Protein AF-A0A7K2Q989-F1 (afdb_monomer)

pLDDT: mean 92.11, std 7.32, range [67.88, 98.44]

Foldseek 3Di:
DCVPQQPQLPDCDRGPLVVLLVVLVCCVVVNALFGEEDEAWLPPLSVLCSCVPRSVGPYHHYACPPDDDDDDQDPDPGRVSRVVSNQVVQVVVVVVHDDDDPVDDSDD

Radius of gyration: 13.98 Å; Cα contacts (8 Å, |Δi|>4): 164; chains: 1; bounding box: 33×27×37 Å

Structure (mmCIF, N/CA/C/O backbone):
data_AF-A0A7K2Q989-F1
#
_entry.id   AF-A0A7K2Q989-F1
#
loop_
_atom_site.group_PDB
_atom_site.id
_atom_site.type_symbol
_atom_site.label_atom_id
_atom_site.label_alt_id
_atom_site.label_comp_id
_atom_site.label_asym_id
_atom_site.label_entity_id
_atom_site.label_seq_id
_atom_site.pdbx_PDB_ins_code
_atom_site.Cartn_x
_atom_site.Cartn_y
_atom_site.Cartn_z
_atom_site.occupancy
_atom_site.B_iso_or_equiv
_atom_site.auth_seq_id
_atom_site.auth_comp_id
_atom_site.auth_asym_id
_atom_site.auth_atom_id
_atom_site.pdbx_PDB_model_num
ATOM 1 N N . ASP A 1 1 ? 10.021 9.179 -4.941 1.00 69.69 1 ASP A N 1
ATOM 2 C CA . ASP A 1 1 ? 10.592 7.828 -4.830 1.00 69.69 1 ASP A CA 1
ATOM 3 C C . ASP A 1 1 ? 10.323 7.350 -3.416 1.00 69.69 1 ASP A C 1
ATOM 5 O O . ASP A 1 1 ? 10.637 8.095 -2.492 1.00 69.69 1 ASP A O 1
ATOM 9 N N . ILE A 1 2 ? 9.689 6.183 -3.274 1.00 81.81 2 ILE A N 1
ATOM 10 C CA . ILE A 1 2 ? 9.333 5.590 -1.982 1.00 81.81 2 ILE A CA 1
ATOM 11 C C . ILE A 1 2 ? 10.571 5.283 -1.133 1.00 81.81 2 ILE A C 1
ATOM 13 O O . ILE A 1 2 ? 10.470 5.260 0.083 1.00 81.81 2 ILE A O 1
ATOM 17 N N . THR A 1 3 ? 11.751 5.136 -1.744 1.00 84.56 3 THR A N 1
ATOM 18 C CA . THR A 1 3 ? 13.000 4.804 -1.040 1.00 84.56 3 THR A CA 1
ATOM 19 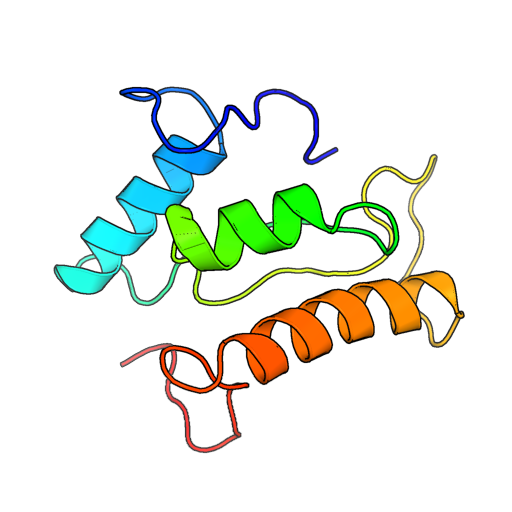C C . THR A 1 3 ? 13.507 5.924 -0.123 1.00 84.56 3 THR A C 1
ATOM 21 O O . THR A 1 3 ? 14.257 5.674 0.823 1.00 84.56 3 THR A O 1
ATOM 24 N N . LYS A 1 4 ? 13.101 7.175 -0.370 1.00 86.19 4 LYS A N 1
ATOM 25 C CA . LYS A 1 4 ? 13.608 8.351 0.346 1.00 86.19 4 LYS A CA 1
ATOM 26 C C . LYS A 1 4 ? 12.760 8.640 1.578 1.00 86.19 4 LYS A C 1
ATOM 28 O O . LYS A 1 4 ? 11.641 9.122 1.457 1.00 86.19 4 LYS A O 1
ATOM 33 N N . GLY A 1 5 ? 13.328 8.395 2.759 1.00 90.25 5 GLY A N 1
ATOM 34 C CA . GLY A 1 5 ? 12.656 8.657 4.037 1.00 90.25 5 GLY A CA 1
ATOM 35 C C . GLY A 1 5 ? 11.622 7.598 4.426 1.00 90.25 5 GLY A C 1
ATOM 36 O O . GLY A 1 5 ? 10.793 7.854 5.294 1.00 90.25 5 GLY A O 1
ATOM 37 N N . PHE A 1 6 ? 11.661 6.410 3.810 1.00 93.25 6 PHE A N 1
ATOM 38 C CA . PHE A 1 6 ? 10.694 5.350 4.100 1.00 93.25 6 PHE A CA 1
ATOM 39 C C . PHE A 1 6 ? 10.729 4.869 5.555 1.00 93.25 6 PHE A C 1
ATOM 41 O O . PHE A 1 6 ? 9.676 4.667 6.161 1.00 93.25 6 PHE A O 1
ATOM 48 N N . GLY A 1 7 ? 11.936 4.694 6.108 1.00 92.94 7 GLY A N 1
ATOM 49 C CA . GLY A 1 7 ? 12.163 4.019 7.389 1.00 92.94 7 GLY A CA 1
ATOM 50 C C . GLY A 1 7 ? 12.008 2.503 7.285 1.00 92.94 7 GLY A C 1
ATOM 51 O O . GLY A 1 7 ? 12.319 1.916 6.252 1.00 92.94 7 GLY A O 1
ATOM 52 N N . ASN A 1 8 ? 11.534 1.864 8.352 1.00 90.69 8 ASN A N 1
ATOM 53 C CA . ASN A 1 8 ? 11.306 0.421 8.437 1.00 90.69 8 ASN A CA 1
ATOM 54 C C . ASN A 1 8 ? 10.008 0.040 9.176 1.00 90.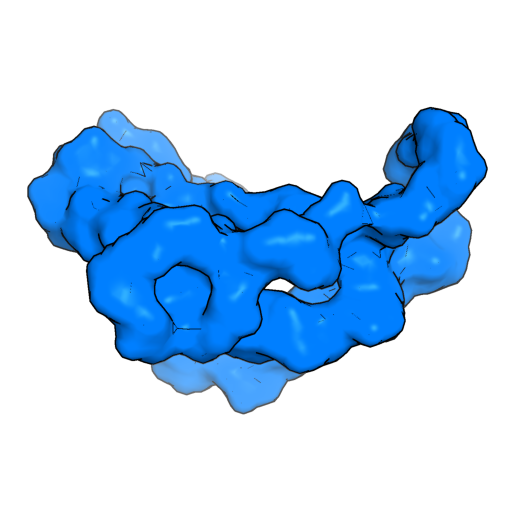69 8 ASN A C 1
ATOM 56 O O . ASN A 1 8 ? 9.783 -1.152 9.397 1.00 90.69 8 ASN A O 1
ATOM 60 N N . CYS A 1 9 ? 9.173 1.035 9.513 1.00 90.12 9 CYS A N 1
ATOM 61 C CA . CYS A 1 9 ? 7.866 0.917 10.182 1.00 90.12 9 CYS A CA 1
ATOM 62 C C . CYS A 1 9 ? 7.920 0.584 11.687 1.00 90.12 9 CYS A C 1
ATOM 64 O O . CYS A 1 9 ? 6.875 0.364 12.318 1.00 90.12 9 CYS A O 1
ATOM 66 N N . THR A 1 10 ? 9.121 0.560 12.270 1.00 88.94 10 THR A N 1
ATOM 67 C CA . THR A 1 10 ? 9.347 0.337 13.709 1.00 88.94 10 THR A CA 1
ATOM 68 C C . THR A 1 10 ? 9.899 1.571 14.422 1.00 88.94 10 THR A C 1
ATOM 70 O O . THR A 1 10 ? 9.916 1.610 15.651 1.00 88.94 10 THR A O 1
ATOM 73 N N . GLU A 1 11 ? 10.318 2.593 13.673 1.00 91.06 11 GLU A N 1
ATOM 74 C CA . GLU A 1 11 ? 10.751 3.865 14.242 1.00 91.06 11 GLU A CA 1
ATOM 75 C C . GLU A 1 11 ? 9.585 4.617 14.908 1.00 91.06 11 GLU A C 1
ATOM 77 O O . GLU A 1 11 ? 8.434 4.467 14.491 1.00 91.06 11 GLU A O 1
ATOM 82 N N . PRO A 1 12 ? 9.862 5.459 15.920 1.00 77.50 12 PRO A N 1
ATOM 83 C CA . PRO A 1 12 ? 8.809 6.124 16.685 1.00 77.50 12 PRO A CA 1
ATOM 84 C C . PRO A 1 12 ? 7.995 7.170 15.897 1.00 77.50 12 PRO A C 1
ATOM 86 O O . PRO A 1 12 ? 6.829 7.360 16.229 1.00 77.50 12 PRO A O 1
ATOM 89 N N . ALA A 1 13 ? 8.576 7.852 14.900 1.00 78.25 13 ALA A N 1
ATOM 90 C CA . ALA A 1 13 ? 7.908 8.826 14.016 1.00 78.25 13 ALA A CA 1
ATOM 91 C C . ALA A 1 13 ? 8.846 9.265 12.864 1.00 78.25 13 ALA A C 1
ATOM 93 O O . ALA A 1 13 ? 9.985 8.798 12.779 1.00 78.25 13 ALA A O 1
ATOM 94 N N . HIS A 1 14 ? 8.390 10.209 12.029 1.00 85.81 14 HIS A N 1
ATOM 95 C CA . HIS A 1 14 ? 9.156 10.993 11.034 1.00 85.81 14 HIS A CA 1
ATOM 96 C C . HIS A 1 14 ? 9.513 10.299 9.718 1.00 85.81 14 HIS A C 1
ATOM 98 O O . HIS A 1 14 ? 9.831 10.981 8.744 1.00 85.81 14 HIS A O 1
ATOM 104 N N . ASN A 1 15 ? 9.433 8.974 9.666 1.00 94.44 15 ASN A N 1
ATOM 105 C CA . ASN A 1 15 ? 9.604 8.218 8.433 1.00 94.44 15 ASN A CA 1
ATOM 106 C C . ASN A 1 15 ? 8.250 7.880 7.809 1.00 94.44 15 ASN A C 1
ATOM 108 O O . ASN A 1 15 ? 7.277 7.623 8.520 1.00 94.44 15 ASN A O 1
ATOM 112 N N . THR A 1 16 ? 8.193 7.820 6.478 1.00 93.69 16 THR A N 1
ATOM 113 C CA . THR A 1 16 ? 6.948 7.616 5.727 1.00 93.69 16 THR A CA 1
ATOM 114 C C . THR A 1 16 ? 6.173 6.396 6.210 1.00 93.69 16 THR A C 1
ATOM 116 O O . THR A 1 16 ? 4.966 6.497 6.411 1.00 93.69 16 THR A O 1
ATOM 119 N N . CYS A 1 17 ? 6.830 5.257 6.455 1.00 95.12 17 CYS A N 1
ATOM 120 C CA . CYS A 1 17 ? 6.107 4.077 6.915 1.00 95.12 17 CYS A CA 1
ATOM 121 C C . CYS A 1 17 ? 5.546 4.228 8.338 1.00 95.12 17 CYS A C 1
ATOM 123 O O . CYS A 1 17 ? 4.434 3.778 8.606 1.00 95.12 17 CYS A O 1
ATOM 125 N N . ALA A 1 18 ? 6.279 4.882 9.245 1.00 95.31 18 ALA A N 1
ATOM 126 C CA . ALA A 1 18 ? 5.807 5.127 10.607 1.00 95.31 18 ALA A CA 1
ATOM 127 C C . ALA A 1 18 ? 4.569 6.043 10.614 1.00 95.31 18 ALA A C 1
ATOM 129 O O . ALA A 1 18 ? 3.595 5.762 11.312 1.00 95.31 18 ALA A O 1
ATOM 130 N N . GLU A 1 19 ? 4.556 7.083 9.775 1.00 95.12 19 GLU A N 1
ATOM 131 C CA . GLU A 1 19 ? 3.400 7.979 9.645 1.00 95.12 19 GLU A CA 1
ATOM 132 C C . GLU A 1 19 ? 2.200 7.293 8.973 1.00 95.12 19 GLU A C 1
ATOM 134 O O . GLU A 1 19 ? 1.063 7.488 9.397 1.00 95.12 19 GLU A O 1
ATOM 139 N N . LEU A 1 20 ? 2.427 6.423 7.982 1.00 96.25 20 LEU A N 1
ATOM 140 C CA . LEU A 1 20 ? 1.357 5.604 7.398 1.00 96.25 20 LEU A CA 1
ATOM 141 C C . LEU A 1 20 ? 0.763 4.637 8.430 1.00 96.25 20 LEU A C 1
ATOM 143 O O . LEU A 1 20 ? -0.454 4.517 8.538 1.00 96.25 20 LEU A O 1
ATOM 147 N N . LYS A 1 21 ? 1.605 4.005 9.253 1.00 96.25 21 LYS A N 1
ATOM 148 C CA . LYS A 1 21 ? 1.155 3.143 10.353 1.00 96.25 21 LYS A CA 1
ATOM 149 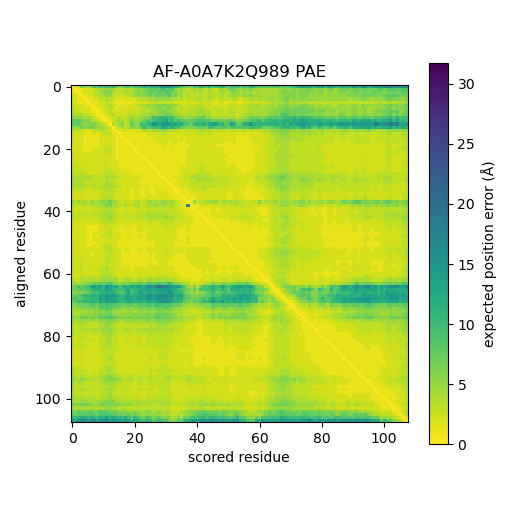C C . LYS A 1 21 ? 0.312 3.9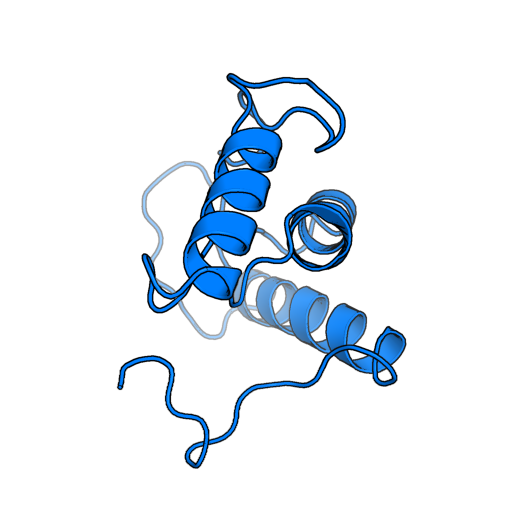03 11.374 1.00 96.25 21 LYS A C 1
ATOM 151 O O . LYS A 1 21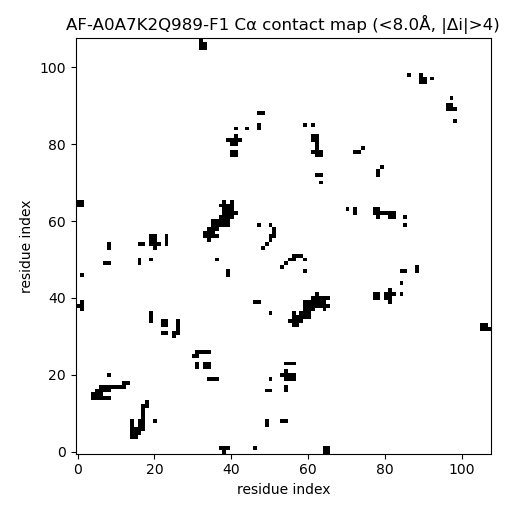 ? -0.671 3.365 11.881 1.00 96.25 21 LYS A O 1
ATOM 156 N N . LYS A 1 22 ? 0.668 5.158 11.658 1.00 95.75 22 LYS A N 1
ATOM 157 C CA . LYS A 1 22 ? -0.150 6.045 12.488 1.00 95.75 22 LYS A CA 1
ATOM 158 C C . LYS A 1 22 ? -1.487 6.360 11.817 1.00 95.75 22 LYS A C 1
ATOM 160 O O . LYS A 1 22 ? -2.515 6.207 12.461 1.00 95.75 22 LYS A O 1
ATOM 165 N N . GLY A 1 23 ? -1.496 6.686 10.524 1.00 96.00 23 GLY A N 1
ATOM 166 C CA . GLY A 1 23 ? -2.735 6.868 9.762 1.00 96.00 23 GLY A CA 1
ATOM 167 C C . GLY A 1 23 ? -3.645 5.635 9.805 1.00 96.00 23 GLY A C 1
ATOM 168 O O . GLY A 1 23 ? -4.857 5.757 9.969 1.00 96.00 23 GLY A O 1
ATOM 169 N N . ALA A 1 24 ? -3.072 4.430 9.748 1.00 96.38 24 ALA A N 1
ATOM 170 C CA . ALA A 1 24 ? -3.830 3.193 9.904 1.00 96.38 24 ALA A CA 1
ATOM 171 C C . ALA A 1 24 ? -4.435 3.050 11.314 1.00 96.38 24 ALA A C 1
ATOM 173 O O . ALA A 1 24 ? -5.553 2.556 11.450 1.00 96.38 24 ALA A O 1
ATOM 174 N N . ALA A 1 25 ? -3.738 3.507 12.359 1.00 96.38 25 ALA A N 1
ATOM 175 C CA . ALA A 1 25 ? -4.287 3.565 13.713 1.00 96.38 25 ALA A CA 1
ATOM 176 C C . ALA A 1 25 ? -5.409 4.613 13.837 1.00 96.38 25 ALA A C 1
ATOM 178 O O . ALA A 1 25 ? -6.447 4.324 14.428 1.00 96.38 25 ALA A O 1
ATOM 179 N N . ASP A 1 26 ? -5.246 5.786 13.223 1.00 97.06 26 ASP A N 1
ATOM 180 C CA . ASP A 1 26 ? -6.270 6.836 13.185 1.00 97.06 26 ASP A CA 1
ATOM 181 C C . ASP A 1 26 ? -7.514 6.363 12.402 1.00 97.06 26 ASP A C 1
ATOM 183 O O . ASP A 1 26 ? -8.649 6.648 12.792 1.00 97.06 26 ASP A O 1
ATOM 187 N N . ARG A 1 27 ? -7.328 5.563 11.341 1.00 96.06 27 ARG A N 1
ATOM 188 C CA . ARG A 1 27 ? -8.419 4.864 10.643 1.00 96.06 27 ARG A CA 1
ATOM 189 C C . ARG A 1 27 ? -9.137 3.883 11.561 1.00 96.06 27 ARG A C 1
ATOM 191 O O . ARG A 1 27 ? -10.362 3.911 11.641 1.00 96.06 27 ARG A O 1
ATOM 198 N N . ASP A 1 28 ? -8.393 3.035 12.267 1.00 95.31 28 ASP A N 1
ATOM 199 C CA . ASP A 1 28 ? -8.974 2.066 13.204 1.00 95.31 28 ASP A CA 1
ATOM 200 C C . ASP A 1 28 ? -9.731 2.775 14.354 1.00 95.31 28 ASP A C 1
ATOM 202 O O . ASP A 1 28 ? -10.711 2.240 14.873 1.00 95.31 28 ASP A O 1
ATOM 206 N N . ALA A 1 29 ? -9.332 4.004 14.705 1.00 96.75 29 ALA A N 1
ATOM 207 C CA . ALA A 1 29 ? -10.018 4.884 15.655 1.00 96.75 29 ALA A CA 1
ATOM 208 C C . ALA A 1 29 ? -11.208 5.668 15.056 1.00 96.75 29 ALA A C 1
ATOM 210 O O . ALA A 1 29 ? -11.850 6.445 15.765 1.00 96.75 29 ALA A O 1
ATOM 211 N N . GLY A 1 30 ? -11.513 5.495 13.766 1.00 94.31 30 GLY A N 1
ATOM 212 C CA . GLY A 1 30 ? -12.610 6.177 13.073 1.00 94.31 30 GLY A CA 1
ATOM 213 C C . GLY A 1 30 ? -12.347 7.649 12.739 1.00 94.31 30 GLY A C 1
ATOM 214 O O . GLY A 1 30 ? -13.282 8.369 12.397 1.00 94.31 30 GLY A O 1
ATOM 215 N N . GLN A 1 31 ? -11.098 8.112 12.845 1.00 96.06 31 GLN A N 1
ATOM 216 C CA . GLN A 1 31 ? -10.698 9.481 12.498 1.00 96.06 31 GLN A CA 1
ATOM 217 C C . GLN A 1 31 ? -10.373 9.627 11.009 1.00 96.06 31 GLN A C 1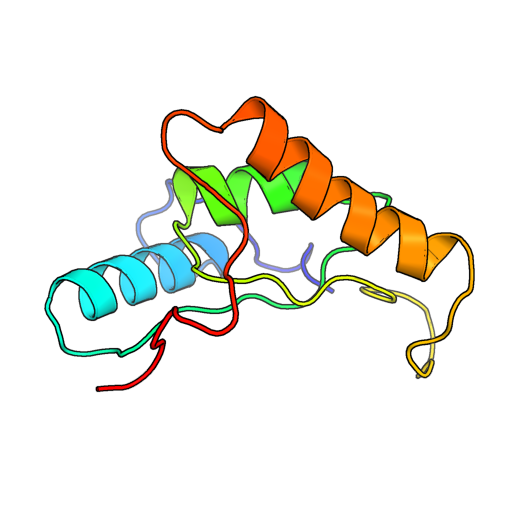
ATOM 219 O O . GLN A 1 31 ? -10.550 10.702 10.438 1.00 96.06 31 GLN A O 1
ATOM 224 N N . LEU A 1 32 ? -9.919 8.541 10.380 1.00 94.56 32 LEU A N 1
ATOM 225 C CA . LEU A 1 32 ? -9.694 8.444 8.942 1.00 94.56 32 LEU A CA 1
ATOM 226 C C . LEU A 1 32 ? -10.542 7.320 8.344 1.00 94.56 32 LEU A C 1
ATOM 228 O O . LEU A 1 32 ? -10.850 6.328 8.996 1.00 94.56 32 LEU A O 1
ATOM 232 N N . ALA A 1 33 ? -10.902 7.466 7.073 1.00 93.81 33 ALA A N 1
ATOM 233 C CA . ALA A 1 33 ? -11.627 6.427 6.345 1.00 93.81 33 ALA A CA 1
ATOM 234 C C . ALA A 1 33 ? -10.686 5.328 5.820 1.00 93.81 33 ALA A C 1
ATOM 236 O O . ALA A 1 33 ? -11.031 4.150 5.836 1.00 93.81 33 ALA A O 1
ATOM 237 N N . ALA A 1 34 ? -9.484 5.715 5.383 1.00 95.25 34 ALA A N 1
ATOM 238 C CA . ALA A 1 34 ? -8.453 4.812 4.891 1.00 95.25 34 ALA A CA 1
ATOM 239 C C . ALA A 1 34 ? -7.076 5.480 4.895 1.00 95.25 34 ALA A C 1
ATOM 241 O O . ALA A 1 34 ? -6.964 6.707 4.898 1.00 95.25 34 ALA A O 1
ATOM 242 N N . THR A 1 35 ? -6.037 4.656 4.826 1.00 95.81 35 THR A N 1
ATOM 243 C CA . THR A 1 35 ? -4.651 5.065 4.605 1.00 95.81 35 THR A CA 1
ATOM 244 C C . THR A 1 35 ? -4.132 4.430 3.325 1.00 95.81 35 THR A C 1
ATOM 246 O O . THR A 1 35 ? -4.179 3.214 3.170 1.00 95.81 35 THR A O 1
ATOM 249 N N . LEU A 1 36 ? -3.608 5.245 2.409 1.00 95.62 36 LEU A N 1
ATOM 250 C CA . LEU A 1 36 ? -3.085 4.799 1.117 1.00 95.62 36 LEU A CA 1
ATOM 251 C C . LEU A 1 36 ? -1.620 5.217 0.965 1.00 95.62 36 LEU A C 1
ATOM 253 O O . LEU A 1 36 ? -1.219 6.270 1.459 1.00 95.62 36 LEU A O 1
ATOM 257 N N . SER A 1 37 ? -0.833 4.414 0.249 1.00 94.06 37 SER A N 1
ATOM 258 C CA . SER A 1 37 ? 0.575 4.707 -0.048 1.00 94.06 37 SER A CA 1
ATOM 259 C C . SER A 1 37 ? 0.851 4.857 -1.547 1.00 94.06 37 SER A C 1
ATOM 261 O O . SER A 1 37 ? 0.099 4.357 -2.386 1.00 94.06 37 SER A O 1
ATOM 263 N N . TRP A 1 38 ? 1.953 5.530 -1.883 1.00 88.38 38 TRP A N 1
ATOM 264 C CA . TRP A 1 38 ? 2.426 5.815 -3.240 1.00 88.38 38 TRP A CA 1
ATOM 265 C C . TRP A 1 38 ? 3.958 5.667 -3.323 1.00 88.38 38 TRP A C 1
ATOM 267 O O . TRP A 1 38 ? 4.662 5.831 -2.333 1.00 88.38 38 TRP A O 1
ATOM 277 N N . THR A 1 39 ? 4.575 5.437 -4.478 1.00 90.81 39 THR A N 1
ATOM 278 C CA . THR A 1 39 ? 4.134 4.503 -5.518 1.00 90.81 39 THR A CA 1
ATOM 279 C C . THR A 1 39 ? 5.176 3.396 -5.537 1.00 90.81 39 THR A C 1
ATOM 281 O O . THR A 1 39 ? 6.367 3.701 -5.611 1.00 90.81 39 THR A O 1
ATOM 284 N N . THR A 1 40 ? 4.747 2.140 -5.469 1.00 93.19 40 THR A N 1
ATOM 285 C CA . THR A 1 40 ? 5.648 0.985 -5.596 1.00 93.19 40 THR A CA 1
ATOM 286 C C . THR A 1 40 ? 5.829 0.589 -7.059 1.00 93.19 40 THR A C 1
ATOM 288 O O . THR A 1 40 ? 4.980 0.869 -7.911 1.00 93.19 40 THR A O 1
ATOM 291 N N . THR A 1 41 ? 6.943 -0.068 -7.356 1.00 93.44 41 THR A N 1
ATOM 292 C CA . THR A 1 41 ? 7.258 -0.665 -8.656 1.00 93.44 41 THR A CA 1
ATOM 293 C C . THR A 1 41 ? 7.363 -2.180 -8.576 1.00 93.44 41 THR A C 1
ATOM 295 O O . THR A 1 41 ? 7.332 -2.778 -7.502 1.00 93.44 41 THR A O 1
ATOM 298 N N . TYR A 1 42 ? 7.573 -2.814 -9.731 1.00 92.38 42 TYR A N 1
ATOM 299 C CA . TYR A 1 42 ? 7.882 -4.240 -9.830 1.00 92.38 42 TYR A CA 1
ATOM 300 C C . TYR A 1 42 ? 9.166 -4.659 -9.078 1.00 92.38 42 TYR A C 1
ATOM 302 O O . TYR A 1 42 ? 9.348 -5.848 -8.832 1.00 92.38 42 TYR A O 1
ATOM 310 N N . ASN A 1 43 ? 10.032 -3.711 -8.692 1.00 93.44 43 ASN A N 1
ATOM 311 C CA . ASN A 1 43 ? 11.271 -3.957 -7.944 1.00 93.44 43 ASN A CA 1
ATOM 312 C C . ASN A 1 43 ? 11.164 -3.637 -6.444 1.00 93.44 43 ASN A C 1
ATOM 314 O O . ASN A 1 43 ? 12.180 -3.654 -5.752 1.00 93.44 43 ASN A O 1
ATOM 318 N N . ASP A 1 44 ? 9.957 -3.390 -5.925 1.00 94.06 44 ASP A N 1
ATOM 319 C CA . ASP A 1 44 ? 9.742 -2.947 -4.542 1.00 94.06 44 ASP A CA 1
ATOM 320 C C . ASP A 1 44 ? 9.057 -3.995 -3.629 1.00 94.06 44 ASP A C 1
ATOM 322 O O . ASP A 1 44 ? 8.198 -3.624 -2.822 1.00 94.06 44 ASP A O 1
ATOM 326 N N . PRO A 1 45 ? 9.399 -5.306 -3.679 1.00 96.06 45 PRO A N 1
ATOM 327 C CA . PRO A 1 45 ? 8.701 -6.327 -2.890 1.00 96.06 45 PRO A CA 1
ATOM 328 C C . PRO A 1 45 ? 8.808 -6.079 -1.385 1.00 96.06 45 PRO A C 1
ATOM 330 O O . PRO A 1 45 ? 7.854 -6.324 -0.652 1.00 96.06 45 PRO A O 1
ATOM 333 N N . TRP A 1 46 ? 9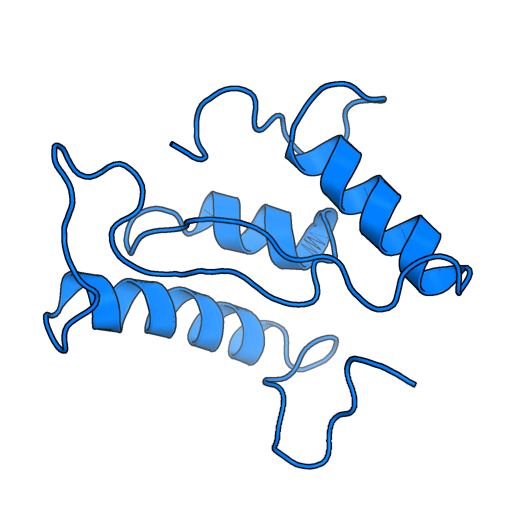.945 -5.551 -0.930 1.00 96.38 46 TRP A N 1
ATOM 334 C CA . TRP A 1 46 ? 10.155 -5.216 0.474 1.00 96.38 46 TRP A CA 1
ATOM 335 C C . TRP A 1 46 ? 9.269 -4.051 0.931 1.00 96.38 46 TRP A C 1
ATOM 337 O O . TRP A 1 46 ? 8.703 -4.100 2.018 1.00 96.38 46 TRP A O 1
ATOM 347 N N . TYR A 1 47 ? 9.085 -3.026 0.093 1.00 96.31 47 TYR A N 1
ATOM 348 C CA . TYR A 1 47 ? 8.194 -1.915 0.426 1.00 96.31 47 TYR A CA 1
ATOM 349 C C . TYR A 1 47 ? 6.730 -2.354 0.420 1.00 96.31 47 TYR A C 1
ATOM 351 O O . TYR A 1 47 ? 5.990 -1.951 1.309 1.00 96.31 47 TYR A O 1
ATOM 359 N N . VAL A 1 48 ? 6.311 -3.203 -0.527 1.00 96.62 48 VAL A N 1
ATOM 360 C CA . VAL A 1 48 ? 4.955 -3.782 -0.532 1.00 96.62 48 VAL A CA 1
ATOM 361 C C . VAL A 1 48 ? 4.692 -4.553 0.762 1.00 96.62 48 VAL A C 1
ATOM 363 O O . VAL A 1 48 ? 3.656 -4.342 1.393 1.00 96.62 48 VAL A O 1
ATOM 366 N N . ASP A 1 49 ? 5.651 -5.377 1.188 1.00 97.50 49 ASP A N 1
ATOM 367 C CA . ASP A 1 49 ? 5.566 -6.133 2.438 1.00 97.50 49 ASP A CA 1
ATOM 368 C C . ASP A 1 49 ? 5.435 -5.226 3.662 1.00 97.50 49 ASP A C 1
ATOM 370 O O . ASP A 1 49 ? 4.507 -5.364 4.458 1.00 97.50 49 ASP A O 1
ATOM 374 N N . LYS A 1 50 ? 6.301 -4.217 3.760 1.00 97.38 50 LYS A N 1
ATOM 375 C CA . LYS A 1 50 ? 6.269 -3.244 4.850 1.00 97.38 50 LYS A CA 1
ATOM 376 C C . LYS A 1 50 ? 4.993 -2.413 4.871 1.00 97.38 50 LYS A C 1
ATOM 378 O O . LYS A 1 50 ? 4.418 -2.228 5.938 1.00 97.38 50 LYS A O 1
ATOM 383 N N . LEU A 1 51 ? 4.532 -1.928 3.721 1.00 97.19 51 LEU A N 1
ATOM 384 C CA . LEU A 1 51 ? 3.336 -1.094 3.613 1.00 97.19 51 LEU A CA 1
ATOM 385 C C . LEU A 1 51 ? 2.069 -1.841 4.028 1.00 97.19 51 LEU A C 1
ATOM 387 O O . LEU A 1 51 ? 1.292 -1.317 4.825 1.00 97.19 51 LEU A O 1
ATOM 391 N N . LEU A 1 52 ? 1.858 -3.043 3.490 1.00 97.69 52 LEU A N 1
ATOM 392 C CA . LEU A 1 52 ? 0.644 -3.817 3.746 1.00 97.69 52 LEU A CA 1
ATOM 393 C C . LEU A 1 52 ? 0.715 -4.545 5.094 1.00 97.69 52 LEU A C 1
ATOM 395 O O . LEU A 1 52 ? -0.248 -4.518 5.854 1.00 97.69 52 LEU A O 1
ATOM 399 N N . GLY A 1 53 ? 1.864 -5.135 5.429 1.00 96.88 53 GLY A N 1
ATOM 400 C CA . GLY A 1 53 ? 2.050 -5.902 6.659 1.00 96.88 53 GLY A CA 1
ATOM 401 C C . GLY A 1 53 ? 2.166 -5.032 7.911 1.00 96.88 53 GLY A C 1
ATOM 402 O O . GLY A 1 53 ? 1.392 -5.186 8.854 1.00 96.88 53 GLY A O 1
ATOM 403 N N . GLU A 1 54 ? 3.130 -4.109 7.940 1.00 96.06 54 GLU A N 1
ATOM 404 C CA . GLU A 1 54 ? 3.445 -3.324 9.145 1.00 96.06 54 GLU A CA 1
ATOM 405 C C . GLU A 1 54 ? 2.805 -1.935 9.147 1.00 96.06 54 GLU A C 1
ATOM 407 O O . GLU A 1 54 ? 2.304 -1.486 10.181 1.00 96.06 54 GLU A O 1
ATOM 412 N N . GLY A 1 55 ? 2.812 -1.265 7.995 1.00 96.00 55 GLY A N 1
ATOM 413 C CA . GLY A 1 55 ? 2.169 0.026 7.773 1.00 96.00 55 GLY A CA 1
ATOM 414 C C . GLY A 1 55 ? 0.644 -0.065 7.757 1.00 96.00 55 GLY A C 1
ATOM 415 O O . GLY A 1 55 ? -0.022 0.940 7.990 1.00 96.00 55 GLY A O 1
ATOM 416 N N . ARG A 1 56 ? 0.093 -1.268 7.532 1.00 96.69 56 ARG A N 1
ATOM 417 C CA . ARG A 1 56 ? -1.346 -1.573 7.518 1.00 96.69 56 ARG A CA 1
ATOM 418 C C . ARG A 1 56 ? -2.158 -0.627 6.624 1.00 96.69 56 ARG A C 1
ATOM 420 O O . ARG A 1 56 ? -3.289 -0.272 6.969 1.00 96.69 56 ARG A O 1
ATOM 427 N N . VAL A 1 57 ? -1.581 -0.203 5.498 1.00 97.25 57 VAL A N 1
ATOM 428 C CA . VAL A 1 57 ? -2.283 0.634 4.514 1.00 97.25 57 VAL A CA 1
ATOM 429 C C . VAL A 1 57 ? -3.378 -0.174 3.813 1.00 97.25 57 VAL A C 1
ATOM 431 O O . VAL A 1 57 ? -3.215 -1.365 3.563 1.00 97.25 57 VAL A O 1
ATOM 434 N N . ASP A 1 58 ? -4.485 0.476 3.466 1.00 96.88 58 ASP A N 1
ATOM 435 C CA . ASP A 1 58 ? -5.628 -0.146 2.783 1.00 96.88 58 ASP A CA 1
ATOM 436 C C . ASP A 1 58 ? -5.396 -0.308 1.276 1.00 96.88 58 ASP A C 1
ATOM 438 O O . ASP A 1 58 ? -6.093 -1.064 0.599 1.00 96.88 58 ASP A O 1
ATOM 442 N N . GLY A 1 59 ? -4.421 0.417 0.729 1.00 96.19 59 GLY A N 1
ATOM 443 C CA . GLY A 1 59 ? -4.120 0.388 -0.690 1.00 96.19 59 GLY A CA 1
ATOM 444 C C . GLY A 1 59 ? -2.778 1.012 -1.030 1.00 96.19 59 GLY A C 1
ATOM 445 O O . GLY A 1 59 ? -2.239 1.861 -0.316 1.00 96.19 59 GLY A O 1
ATOM 446 N N . VAL A 1 60 ? -2.241 0.569 -2.161 1.00 96.00 60 VAL A N 1
ATOM 447 C CA . VAL A 1 60 ? -0.948 0.991 -2.691 1.00 96.00 60 VAL A CA 1
ATOM 448 C C . VAL A 1 60 ? -1.141 1.383 -4.147 1.00 96.00 60 VAL A C 1
ATOM 450 O O . VAL A 1 60 ? -1.648 0.595 -4.945 1.00 96.00 60 VAL A O 1
ATOM 453 N N . ILE A 1 61 ? -0.713 2.590 -4.505 1.00 94.06 61 ILE A N 1
ATOM 454 C CA . ILE A 1 61 ? -0.549 2.974 -5.905 1.00 94.06 61 ILE A CA 1
ATOM 455 C C . ILE A 1 61 ? 0.689 2.229 -6.426 1.00 94.06 61 ILE A C 1
ATOM 457 O O . ILE A 1 61 ? 1.779 2.381 -5.873 1.00 94.06 61 ILE A O 1
ATOM 461 N N . ALA A 1 62 ? 0.529 1.395 -7.454 1.00 93.81 62 ALA A N 1
ATOM 462 C CA . ALA A 1 62 ? 1.588 0.540 -7.993 1.00 93.81 62 ALA A CA 1
ATOM 463 C C . ALA A 1 62 ? 1.744 0.757 -9.505 1.00 93.81 62 ALA A C 1
ATOM 465 O O . ALA A 1 62 ? 0.757 0.719 -10.235 1.00 93.81 62 ALA A O 1
ATOM 466 N N . GLY A 1 63 ? 2.972 0.995 -9.970 1.00 92.94 63 GLY A N 1
ATOM 467 C CA . GLY A 1 63 ? 3.276 1.271 -11.376 1.00 92.94 63 GLY A CA 1
ATOM 468 C C . GLY A 1 63 ? 4.663 1.883 -11.565 1.00 92.94 63 GLY A C 1
ATOM 469 O O . GLY A 1 63 ? 5.667 1.318 -11.132 1.00 92.94 63 GLY A O 1
ATOM 470 N N . TYR A 1 64 ? 4.731 3.050 -12.210 1.00 87.81 64 TYR A N 1
ATOM 471 C CA . TYR A 1 64 ? 5.982 3.731 -12.579 1.00 87.81 64 TYR A CA 1
ATOM 472 C C . TYR A 1 64 ? 6.635 4.544 -11.444 1.00 87.81 64 TYR A C 1
ATOM 474 O O . TYR A 1 64 ? 7.130 5.652 -11.657 1.00 87.81 64 TYR A O 1
ATOM 482 N N . GLY A 1 65 ? 6.676 4.001 -10.226 1.00 71.25 65 GLY A N 1
ATOM 483 C CA . GLY A 1 65 ? 7.396 4.616 -9.105 1.00 71.25 65 GLY A CA 1
ATOM 484 C C . GLY A 1 65 ? 8.884 4.832 -9.422 1.00 71.25 65 GLY A C 1
ATOM 485 O O . GLY A 1 65 ? 9.537 3.976 -9.996 1.00 71.25 65 GLY A O 1
ATOM 486 N N . ALA A 1 66 ? 9.439 5.998 -9.093 1.00 70.38 66 ALA A N 1
ATOM 487 C CA . ALA A 1 66 ? 10.876 6.283 -9.252 1.00 70.38 66 ALA A CA 1
ATOM 488 C C . ALA A 1 66 ? 11.459 6.199 -10.687 1.00 70.38 66 ALA A C 1
ATOM 490 O O . ALA A 1 66 ? 12.678 6.273 -10.848 1.00 70.38 66 ALA A O 1
ATOM 491 N N . PHE A 1 67 ? 10.633 6.118 -11.736 1.00 72.19 67 PHE A N 1
ATOM 492 C CA . PHE A 1 67 ? 11.112 6.279 -13.112 1.00 72.19 67 PHE A CA 1
ATOM 493 C C . PHE A 1 67 ? 11.550 7.730 -13.359 1.00 72.19 67 PHE A C 1
ATOM 495 O O . PHE A 1 67 ? 10.972 8.680 -12.829 1.00 72.19 67 PHE A O 1
ATOM 502 N N . THR A 1 68 ? 12.589 7.918 -14.173 1.00 73.69 68 THR A N 1
ATOM 503 C CA . THR A 1 68 ? 13.002 9.251 -14.626 1.00 73.69 68 THR A CA 1
ATOM 504 C C . THR A 1 68 ? 11.993 9.789 -15.639 1.00 73.69 68 THR A C 1
ATOM 506 O O . THR A 1 68 ? 11.860 9.225 -16.725 1.00 73.69 68 THR A O 1
ATOM 509 N N . GLY A 1 69 ? 11.325 10.895 -15.302 1.00 72.19 69 GLY A N 1
ATOM 510 C CA . GLY A 1 69 ? 10.287 11.520 -16.131 1.00 72.19 69 GLY A CA 1
ATOM 511 C C . GLY A 1 69 ? 8.864 11.133 -15.716 1.00 72.19 69 GLY A C 1
ATOM 512 O O . GLY A 1 69 ? 8.660 10.236 -14.902 1.00 72.19 69 GLY A O 1
ATOM 513 N N . VAL A 1 70 ? 7.871 11.843 -16.258 1.00 73.25 70 VAL A N 1
ATOM 514 C CA . VAL A 1 70 ? 6.451 11.503 -16.072 1.00 73.25 70 VAL A CA 1
ATOM 515 C C . VAL A 1 70 ? 6.084 10.422 -17.079 1.00 73.25 70 VAL A C 1
ATOM 517 O O . VAL A 1 70 ? 6.369 10.566 -18.268 1.00 73.25 70 VAL A O 1
ATOM 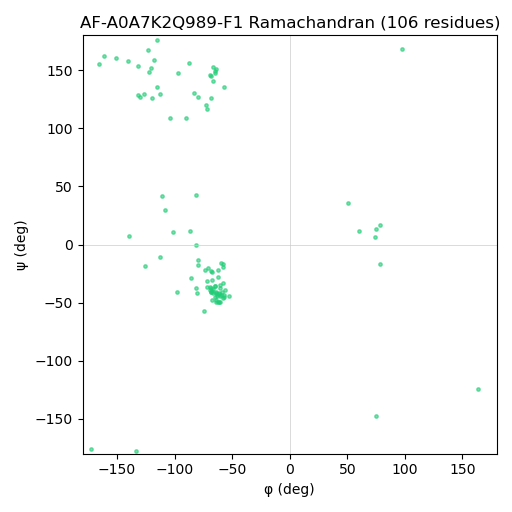520 N N . ARG A 1 71 ? 5.455 9.346 -16.606 1.00 83.44 71 ARG A N 1
ATOM 521 C CA . ARG A 1 71 ? 4.929 8.284 -17.460 1.00 83.44 71 ARG A CA 1
ATOM 522 C C . ARG A 1 71 ? 3.500 7.957 -17.053 1.00 83.44 71 ARG A C 1
ATOM 524 O O . ARG A 1 71 ? 3.237 7.710 -15.878 1.00 83.44 71 ARG A O 1
ATOM 531 N N . GLU A 1 72 ? 2.612 7.961 -18.039 1.00 87.12 72 GLU A N 1
ATOM 532 C CA . GLU A 1 72 ? 1.225 7.544 -17.864 1.00 87.12 72 GLU A CA 1
ATOM 533 C C . GLU A 1 72 ? 1.146 6.055 -17.523 1.00 87.12 72 GLU A C 1
ATOM 535 O O . GLU A 1 72 ? 1.972 5.257 -17.972 1.00 87.12 72 GLU A O 1
ATOM 540 N N . TYR A 1 73 ? 0.150 5.681 -16.722 1.00 89.12 73 TYR A N 1
ATOM 541 C CA . TYR A 1 73 ? -0.132 4.274 -16.457 1.00 89.12 73 TYR A CA 1
ATOM 542 C C . TYR A 1 73 ? -0.651 3.627 -17.741 1.00 89.12 73 TYR A C 1
ATOM 544 O O . TYR A 1 73 ? -1.608 4.108 -18.345 1.00 89.12 73 TYR A O 1
ATOM 552 N N . ASP A 1 74 ? -0.011 2.537 -18.143 1.00 91.38 74 ASP A N 1
ATOM 553 C CA . ASP A 1 74 ? -0.316 1.794 -19.361 1.00 91.38 74 ASP A CA 1
ATOM 554 C C . ASP A 1 74 ? -0.385 0.279 -19.057 1.00 91.38 74 ASP A C 1
ATOM 556 O O . ASP A 1 74 ? -0.275 -0.149 -17.901 1.00 91.38 74 ASP A O 1
ATOM 560 N N . ASP A 1 75 ? -0.615 -0.536 -20.086 1.00 89.88 75 ASP A N 1
ATOM 561 C CA . ASP A 1 75 ? -0.646 -2.003 -20.022 1.00 89.88 75 ASP A CA 1
ATOM 562 C C . ASP A 1 75 ? 0.744 -2.653 -20.185 1.00 89.88 75 ASP A C 1
ATOM 564 O O . ASP A 1 75 ? 0.872 -3.871 -20.332 1.00 89.88 75 ASP A O 1
ATOM 568 N N . GLY A 1 76 ? 1.809 -1.854 -20.117 1.00 93.31 76 GLY A N 1
ATOM 569 C CA . GLY A 1 76 ? 3.188 -2.295 -20.192 1.00 93.31 76 GLY A CA 1
ATOM 570 C C . GLY A 1 76 ? 3.588 -3.190 -19.021 1.00 93.31 76 GLY A C 1
ATOM 571 O O . GLY A 1 76 ? 3.105 -3.073 -17.890 1.00 93.31 76 GLY A O 1
ATOM 572 N N . TRP A 1 77 ? 4.545 -4.082 -19.284 1.00 94.62 77 TRP A N 1
ATOM 573 C CA . TRP A 1 77 ? 4.913 -5.148 -18.349 1.00 94.62 77 TRP A CA 1
ATOM 574 C C . TRP A 1 77 ? 5.366 -4.638 -16.974 1.00 94.62 77 TRP A C 1
ATOM 576 O O . TRP A 1 77 ? 5.104 -5.298 -15.972 1.00 94.62 77 TRP A O 1
ATOM 586 N N . GLN A 1 78 ? 6.015 -3.469 -16.888 1.00 92.81 78 GLN A N 1
ATOM 587 C CA . GLN A 1 78 ? 6.436 -2.904 -15.601 1.00 92.81 78 GLN A CA 1
ATOM 588 C C . GLN A 1 78 ? 5.238 -2.500 -14.735 1.00 92.81 78 GLN A C 1
ATOM 590 O O . GLN A 1 78 ? 5.243 -2.753 -13.531 1.00 92.81 78 GLN A O 1
ATOM 595 N N . CYS A 1 79 ? 4.219 -1.889 -15.347 1.00 92.75 79 CYS A N 1
ATOM 596 C CA . CYS A 1 79 ? 2.989 -1.489 -14.672 1.00 92.75 79 CYS A CA 1
ATOM 597 C C . CYS A 1 79 ? 2.205 -2.733 -14.230 1.00 92.75 79 CYS A C 1
ATOM 599 O O . CYS A 1 79 ? 1.865 -2.878 -13.053 1.00 92.75 79 CYS A O 1
ATOM 601 N N . ALA A 1 80 ? 2.037 -3.694 -15.145 1.00 94.75 80 ALA A N 1
ATOM 602 C CA . ALA A 1 80 ? 1.384 -4.967 -14.861 1.00 94.75 80 ALA A CA 1
ATOM 603 C C . ALA A 1 80 ? 2.066 -5.734 -13.712 1.00 94.75 80 ALA A C 1
ATOM 605 O O . ALA A 1 80 ? 1.382 -6.201 -12.800 1.00 94.75 80 ALA A O 1
ATOM 606 N N . ASN A 1 81 ? 3.402 -5.815 -13.703 1.00 96.12 81 ASN A N 1
ATOM 607 C CA . ASN A 1 81 ? 4.147 -6.518 -12.656 1.00 96.12 81 ASN A CA 1
ATOM 608 C C . ASN A 1 81 ? 4.152 -5.780 -11.312 1.00 96.12 81 ASN A C 1
ATOM 610 O O . ASN A 1 81 ? 4.152 -6.436 -10.274 1.00 96.12 81 ASN A O 1
ATOM 614 N N . ALA A 1 82 ? 4.104 -4.444 -11.294 1.00 95.12 82 ALA A N 1
ATOM 615 C CA . ALA A 1 82 ? 3.942 -3.698 -10.045 1.00 95.12 82 ALA A CA 1
ATOM 616 C C . ALA A 1 82 ? 2.591 -4.019 -9.377 1.00 95.12 82 ALA A C 1
ATOM 618 O O . ALA A 1 82 ? 2.526 -4.262 -8.173 1.00 95.12 82 ALA A O 1
ATOM 619 N N . VAL A 1 83 ? 1.511 -4.100 -10.163 1.00 96.00 83 VAL A N 1
ATOM 620 C CA . VAL A 1 83 ? 0.189 -4.516 -9.664 1.00 96.00 83 VAL A CA 1
ATOM 621 C C . VAL A 1 83 ? 0.176 -5.999 -9.275 1.00 96.00 83 VAL A C 1
ATOM 623 O O . VAL A 1 83 ? -0.401 -6.356 -8.245 1.00 96.00 83 VAL A O 1
ATOM 626 N N . ALA A 1 84 ? 0.810 -6.868 -10.070 1.00 97.00 84 ALA A N 1
ATOM 627 C CA . ALA A 1 84 ? 0.919 -8.295 -9.770 1.00 97.00 84 ALA A CA 1
ATOM 628 C C . ALA A 1 84 ? 1.626 -8.534 -8.431 1.00 97.00 84 ALA A C 1
ATOM 630 O O . ALA A 1 84 ? 1.139 -9.316 -7.625 1.00 97.00 84 ALA A O 1
ATOM 631 N N . LEU A 1 85 ? 2.689 -7.782 -8.140 1.00 97.12 85 LEU A N 1
ATOM 632 C CA . LEU A 1 85 ? 3.418 -7.870 -6.878 1.00 97.12 85 LEU A CA 1
ATOM 633 C C . LEU A 1 85 ? 2.519 -7.621 -5.654 1.00 97.12 85 LEU A C 1
ATOM 635 O O . LEU A 1 85 ? 2.585 -8.370 -4.678 1.00 97.12 85 LEU A O 1
ATOM 639 N N . VAL A 1 86 ? 1.646 -6.608 -5.713 1.00 97.94 86 VAL A N 1
ATOM 640 C CA . VAL A 1 86 ? 0.653 -6.339 -4.657 1.00 97.94 86 VAL A CA 1
ATOM 641 C C . VAL A 1 86 ? -0.338 -7.499 -4.539 1.00 97.94 86 VAL A C 1
ATOM 643 O O . VAL A 1 86 ? -0.581 -7.991 -3.437 1.00 97.94 86 VAL A O 1
ATOM 646 N N . ARG A 1 87 ? -0.883 -7.976 -5.665 1.00 98.12 87 ARG A N 1
ATOM 647 C CA . ARG A 1 87 ? -1.842 -9.095 -5.686 1.00 98.12 87 ARG A CA 1
ATOM 648 C C . ARG A 1 87 ? -1.238 -10.378 -5.117 1.00 98.12 87 ARG A C 1
ATOM 650 O O . ARG A 1 87 ? -1.877 -11.039 -4.306 1.00 98.12 87 ARG A O 1
ATOM 657 N N . ASP A 1 88 ? -0.007 -10.705 -5.491 1.00 98.25 88 ASP A N 1
ATOM 658 C CA . ASP A 1 88 ? 0.701 -11.898 -5.028 1.00 98.25 88 ASP A CA 1
ATOM 659 C C . ASP A 1 88 ? 1.023 -11.822 -3.538 1.00 98.25 88 ASP A C 1
ATOM 661 O O . ASP A 1 88 ? 0.914 -12.821 -2.823 1.00 98.25 88 ASP A O 1
ATOM 665 N N . TRP A 1 89 ? 1.396 -10.640 -3.038 1.00 98.38 89 TRP A N 1
ATOM 666 C CA . TRP A 1 89 ? 1.554 -10.440 -1.603 1.00 98.38 89 TRP A CA 1
ATOM 667 C C . TRP A 1 89 ? 0.228 -10.664 -0.868 1.00 98.38 89 TRP A C 1
ATOM 669 O O . TRP A 1 89 ? 0.196 -11.459 0.070 1.00 98.38 89 TRP A O 1
ATOM 679 N N . VAL A 1 90 ? -0.869 -10.053 -1.331 1.00 98.38 90 VAL A N 1
ATOM 680 C CA . VAL A 1 90 ? -2.203 -10.212 -0.725 1.00 98.38 90 VAL A CA 1
ATOM 681 C C . VAL A 1 90 ? -2.652 -11.674 -0.744 1.00 98.38 90 VAL A C 1
ATOM 683 O O . VAL A 1 90 ? -3.109 -12.182 0.275 1.00 98.38 90 VAL A O 1
ATOM 686 N N . ASN A 1 91 ? -2.454 -12.383 -1.859 1.00 98.25 91 ASN A N 1
ATOM 687 C CA . ASN A 1 91 ? -2.795 -13.801 -1.985 1.00 98.25 91 ASN A CA 1
ATOM 688 C C . ASN A 1 91 ? -2.006 -14.678 -0.999 1.00 98.25 91 ASN A C 1
ATOM 690 O O . ASN A 1 91 ? -2.579 -15.568 -0.372 1.00 98.25 91 ASN A O 1
ATOM 694 N N . ARG A 1 92 ? -0.704 -14.412 -0.814 1.00 98.44 92 ARG A N 1
ATOM 695 C CA . ARG A 1 92 ? 0.128 -15.118 0.180 1.00 98.44 92 ARG A CA 1
ATOM 696 C C . ARG A 1 92 ? -0.273 -14.810 1.626 1.00 98.44 92 ARG A C 1
ATOM 698 O O . ARG A 1 92 ? -0.0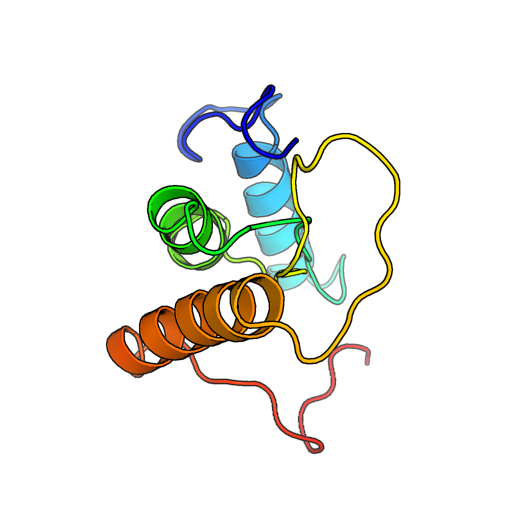32 -15.638 2.498 1.00 98.44 92 ARG A O 1
ATOM 705 N N . HIS A 1 93 ? -0.923 -13.673 1.865 1.00 98.25 93 HIS A N 1
ATOM 706 C CA . HIS A 1 93 ? -1.411 -13.234 3.176 1.00 98.25 93 HIS A CA 1
ATOM 707 C C . HIS A 1 93 ? -2.943 -13.306 3.291 1.00 98.25 93 HIS A C 1
ATOM 709 O O . HIS A 1 93 ? -3.551 -12.557 4.057 1.00 98.25 93 HIS A O 1
ATOM 715 N N . GLY A 1 94 ? -3.574 -14.247 2.576 1.00 97.56 94 GLY A N 1
ATOM 716 C CA . GLY A 1 94 ? -5.034 -14.392 2.485 1.00 97.56 94 GLY A CA 1
ATOM 717 C C . GLY A 1 94 ? -5.774 -14.603 3.815 1.00 97.56 94 GLY A C 1
ATOM 718 O O . GLY A 1 94 ? -6.986 -14.424 3.884 1.00 97.56 94 GLY A O 1
ATOM 719 N N . GLY A 1 95 ? -5.061 -14.974 4.885 1.00 97.38 95 GLY A N 1
ATOM 720 C CA . GLY A 1 95 ? -5.634 -15.100 6.229 1.00 97.38 95 GLY A CA 1
ATOM 721 C C . GLY A 1 95 ? -5.927 -13.759 6.913 1.00 97.38 95 GLY A C 1
ATOM 722 O O . GLY A 1 95 ? -6.753 -13.707 7.820 1.00 97.38 95 GLY A O 1
ATOM 723 N N . THR A 1 96 ? -5.267 -12.680 6.490 1.00 96.12 96 THR A N 1
ATOM 724 C CA . THR A 1 96 ? -5.416 -11.336 7.077 1.00 96.12 96 THR A CA 1
ATOM 725 C C . THR A 1 96 ? -5.764 -10.267 6.047 1.00 96.12 96 THR A C 1
ATOM 727 O O . THR A 1 96 ? -6.268 -9.212 6.423 1.00 96.12 96 THR A O 1
ATOM 730 N N . HIS A 1 97 ? -5.535 -10.533 4.760 1.00 97.44 97 HIS A N 1
ATOM 731 C CA . HIS A 1 97 ? -5.739 -9.581 3.674 1.00 97.44 97 HIS A CA 1
ATOM 732 C C . HIS A 1 97 ? -6.535 -10.206 2.532 1.00 97.44 97 HIS A C 1
ATOM 734 O O . HIS A 1 97 ? -6.502 -11.411 2.298 1.00 97.44 97 HIS A O 1
ATOM 740 N N . ARG A 1 98 ? -7.228 -9.360 1.774 1.00 97.62 98 ARG A N 1
ATOM 741 C CA . ARG A 1 98 ? -7.836 -9.716 0.490 1.00 97.62 98 ARG A CA 1
ATOM 742 C C . ARG A 1 98 ? -7.893 -8.489 -0.406 1.00 97.62 98 ARG A C 1
ATOM 744 O O . ARG A 1 98 ? -7.870 -7.363 0.085 1.00 97.62 98 ARG A O 1
ATOM 751 N N . MET A 1 99 ? -8.034 -8.705 -1.710 1.00 97.62 99 MET A N 1
ATOM 752 C CA . MET A 1 99 ? -8.324 -7.606 -2.626 1.00 97.62 99 MET A CA 1
ATOM 753 C C . MET A 1 99 ? -9.721 -7.043 -2.345 1.00 97.62 99 MET A C 1
ATOM 755 O O . MET A 1 99 ? -10.667 -7.789 -2.062 1.00 97.62 99 MET A O 1
ATOM 759 N N . ALA A 1 100 ? -9.838 -5.720 -2.433 1.00 96.25 100 ALA A N 1
ATOM 760 C CA . ALA A 1 100 ? -11.124 -5.046 -2.383 1.00 96.25 100 ALA A CA 1
ATOM 761 C C . ALA A 1 100 ? -11.985 -5.427 -3.600 1.00 96.25 100 ALA A C 1
ATOM 763 O O . ALA A 1 100 ? -11.489 -5.707 -4.692 1.00 96.25 100 ALA A O 1
ATOM 764 N N . THR A 1 101 ? -13.292 -5.422 -3.391 1.00 96.25 101 THR A N 1
ATOM 765 C CA . THR A 1 101 ? -14.342 -5.725 -4.363 1.00 96.25 101 THR A CA 1
ATOM 766 C C . THR A 1 101 ? -15.301 -4.536 -4.462 1.00 96.25 101 THR A C 1
ATOM 768 O O . THR A 1 101 ? -15.297 -3.680 -3.578 1.00 96.25 101 THR A O 1
ATOM 771 N N . PRO A 1 102 ? -16.188 -4.474 -5.473 1.00 94.81 102 PRO A N 1
ATOM 772 C CA . PRO A 1 102 ? -17.166 -3.387 -5.579 1.00 94.81 102 PRO A CA 1
ATOM 773 C C . PRO A 1 102 ? -18.112 -3.237 -4.372 1.00 94.81 102 PRO A C 1
ATOM 775 O O . PRO A 1 102 ? -18.728 -2.188 -4.210 1.00 94.81 102 PRO A O 1
ATOM 778 N N . GLY A 1 103 ? -18.257 -4.273 -3.537 1.00 95.06 103 GLY A N 1
ATOM 779 C CA . GLY A 1 103 ? -19.064 -4.213 -2.314 1.00 95.06 103 GLY A CA 1
ATOM 780 C C . GLY A 1 103 ? -18.361 -3.543 -1.129 1.00 95.06 103 GLY A C 1
ATOM 781 O O . GLY A 1 103 ? -19.020 -3.219 -0.140 1.00 95.06 103 GLY A O 1
ATOM 782 N N . ASP A 1 104 ? -17.047 -3.329 -1.213 1.00 93.69 104 ASP A N 1
ATOM 783 C CA . ASP A 1 104 ? -16.264 -2.727 -0.142 1.00 93.69 104 ASP A CA 1
ATOM 784 C C . ASP A 1 104 ? -16.417 -1.210 -0.134 1.00 93.69 104 ASP A C 1
ATOM 786 O O . ASP A 1 104 ? -16.210 -0.527 -1.136 1.00 93.69 104 ASP A O 1
ATOM 790 N N . ARG A 1 105 ? -16.774 -0.669 1.031 1.00 90.06 105 ARG A N 1
ATOM 791 C CA . ARG A 1 105 ? -16.942 0.771 1.224 1.00 90.06 105 ARG A CA 1
ATOM 792 C C . ARG A 1 105 ? -15.752 1.326 1.977 1.00 90.06 105 ARG A C 1
ATOM 794 O O . ARG A 1 105 ? -15.622 1.088 3.174 1.00 90.06 105 ARG A O 1
ATOM 801 N N . LEU A 1 106 ? -14.925 2.081 1.259 1.00 82.69 106 LEU A N 1
ATOM 802 C CA . LEU A 1 106 ? -13.788 2.786 1.842 1.00 82.69 106 LEU A CA 1
ATOM 803 C C . LEU A 1 106 ? -14.244 3.974 2.704 1.00 82.69 106 LEU A C 1
ATOM 805 O O . LEU A 1 106 ? -13.671 4.236 3.750 1.00 82.69 106 LEU A O 1
ATOM 809 N N . PHE A 1 107 ? -15.304 4.663 2.278 1.00 80.06 107 PHE A N 1
ATOM 810 C CA . PHE A 1 107 ? -15.870 5.830 2.954 1.00 80.06 107 PHE A CA 1
ATOM 811 C C . PHE A 1 107 ? -17.281 5.496 3.446 1.00 80.06 107 PHE A C 1
ATOM 813 O O . PHE A 1 107 ? -18.061 4.875 2.714 1.00 80.06 107 PHE A O 1
ATOM 820 N N . ARG A 1 108 ? -17.590 5.876 4.686 1.00 67.88 108 ARG A N 1
ATOM 821 C CA . ARG A 1 108 ? -18.919 5.749 5.295 1.00 67.88 108 ARG A CA 1
ATOM 822 C C . ARG A 1 108 ? -19.523 7.119 5.532 1.00 67.88 108 ARG A C 1
ATOM 824 O O . ARG A 1 108 ? -18.744 8.033 5.874 1.00 67.88 108 ARG A O 1
#

Sequence (108 aa):
DITKGFGNCTEPAHNTCAELKKGAADRDAGQLAATLSWTTTYNDPWYVDKLLGEGRVDGVIAGYGAFTGVREYDDGWQCANAVALVRDWVNRHGGTHRMATPGDRLFR

Solvent-accessible surface area (backbone atoms only — not comparable to full-atom values): 6254 Å² total; per-residue (Å²): 94,51,82,71,58,26,75,83,47,76,57,95,57,93,20,54,30,25,49,41,28,48,40,29,49,37,23,76,70,68,77,34,67,69,27,74,48,69,38,40,30,61,86,31,68,67,56,53,47,43,38,50,69,62,10,47,36,80,44,69,45,48,21,78,38,71,53,92,71,92,73,82,93,61,90,48,68,57,32,48,39,11,44,46,52,53,51,53,51,32,62,76,40,54,92,84,38,71,84,86,54,94,87,61,71,65,70,134

Nearest PDB structures (foldseek):
  4ts5-assembly1_B  TM=3.692E-01  e=7.613E+00  Saccharolobus solfataricus
  6bnq-assembly1_K  TM=3.711E-01  e=8.664E+00  Sus scrofa

Mean predicted aligned error: 3.64 Å

Secondary structure (DSSP, 8-state):
-TTTT---S-SSSSSHHHHHHHHHHHHHTTS-S--EEEEE-TT-HHHHHIIIIIS--SEEEESSTT-SS-----SSHHHHHHHHHHHHHHHHTTTT-----TT--S--